Protein AF-C2G1Y9-F1 (afdb_monomer)

Secondary structure (DSSP, 8-state):
-EE-HHHHHHHHHTTPPPPSEEPPTTPEEEETTEEEEEE----SSSTT--EEEETTTTEEE-GGGSPPTT-SS----TT--TTTHHHHHHHHTT-

Radius of gyration: 14.16 Å; Cα contacts (8 Å, |Δi|>4): 137; chains: 1; bounding box: 37×30×35 Å

pLDDT: mean 97.21, std 3.07, range [71.88, 98.81]

Structure (mmCIF, N/CA/C/O backbone):
data_AF-C2G1Y9-F1
#
_entry.id   AF-C2G1Y9-F1
#
loop_
_atom_site.group_PDB
_atom_site.id
_atom_site.type_symbol
_atom_site.label_atom_id
_atom_site.label_alt_id
_atom_site.label_comp_id
_atom_site.label_asym_id
_atom_site.label_entity_id
_atom_site.label_seq_id
_atom_site.pdbx_PDB_ins_code
_atom_site.Cartn_x
_atom_site.Cartn_y
_atom_site.Cartn_z
_atom_site.occupancy
_atom_site.B_iso_or_equiv
_atom_site.auth_seq_id
_atom_site.auth_comp_id
_atom_site.auth_asym_id
_atom_site.auth_atom_id
_atom_site.pdbx_PDB_model_num
ATOM 1 N N . THR A 1 1 ? -9.482 0.367 -15.323 1.00 91.25 1 THR A N 1
ATOM 2 C CA . THR A 1 1 ? -9.114 0.104 -13.907 1.00 91.25 1 THR A CA 1
ATOM 3 C C . THR A 1 1 ? -8.373 1.313 -13.351 1.00 91.25 1 THR A C 1
ATOM 5 O O . THR A 1 1 ? -8.067 2.208 -14.133 1.00 91.25 1 THR A O 1
ATOM 8 N N . TYR A 1 2 ? -8.138 1.379 -12.035 1.00 96.06 2 TYR A N 1
ATOM 9 C CA . TYR A 1 2 ? -7.463 2.500 -11.361 1.00 96.06 2 TYR A CA 1
ATOM 10 C C . TYR A 1 2 ? -6.138 2.031 -10.744 1.00 96.06 2 TYR A C 1
ATOM 12 O O . TYR A 1 2 ? -6.114 0.948 -10.164 1.00 96.06 2 TYR A O 1
ATOM 20 N N . ALA A 1 3 ? -5.068 2.824 -10.845 1.00 97.88 3 ALA A N 1
ATOM 21 C CA . ALA A 1 3 ? -3.788 2.572 -10.169 1.00 97.88 3 ALA A CA 1
ATOM 22 C C . ALA A 1 3 ? -3.017 3.878 -9.912 1.00 97.88 3 ALA A C 1
ATOM 24 O O . ALA A 1 3 ? -3.373 4.932 -10.440 1.00 97.88 3 ALA A O 1
ATOM 25 N N . THR A 1 4 ? -1.960 3.832 -9.099 1.00 98.19 4 THR A N 1
ATOM 26 C CA . THR A 1 4 ? -1.056 4.983 -8.945 1.00 98.19 4 THR A CA 1
ATOM 27 C C . THR A 1 4 ? -0.165 5.142 -10.181 1.00 98.19 4 THR A C 1
ATOM 29 O O . THR A 1 4 ? 0.048 4.193 -10.939 1.00 98.19 4 THR A O 1
ATOM 32 N N . ALA A 1 5 ? 0.408 6.334 -10.374 1.00 98.06 5 ALA A N 1
ATOM 33 C CA . ALA A 1 5 ? 1.399 6.545 -11.431 1.00 98.06 5 ALA A CA 1
ATOM 34 C C . ALA A 1 5 ? 2.652 5.665 -11.243 1.00 98.06 5 ALA A C 1
ATOM 36 O O . ALA A 1 5 ? 3.201 5.182 -12.230 1.00 98.06 5 ALA A O 1
ATOM 37 N N . ALA A 1 6 ? 3.068 5.416 -9.993 1.00 98.25 6 ALA A N 1
ATOM 38 C CA . ALA A 1 6 ? 4.193 4.534 -9.678 1.00 98.25 6 ALA A CA 1
ATOM 39 C C . ALA A 1 6 ? 3.909 3.084 -10.104 1.00 98.25 6 ALA A C 1
ATOM 41 O O . ALA A 1 6 ? 4.728 2.474 -10.787 1.00 98.25 6 ALA A O 1
ATOM 42 N N . THR A 1 7 ? 2.713 2.576 -9.797 1.00 98.56 7 THR A N 1
ATOM 43 C CA . THR A 1 7 ? 2.272 1.241 -10.222 1.00 98.56 7 THR A CA 1
ATOM 44 C C . THR A 1 7 ? 2.247 1.113 -11.745 1.00 98.56 7 THR A C 1
ATOM 46 O O . THR A 1 7 ? 2.796 0.158 -12.290 1.00 98.56 7 THR A O 1
ATOM 49 N N . ASN A 1 8 ? 1.669 2.084 -12.462 1.00 98.50 8 ASN A N 1
ATOM 50 C CA . ASN A 1 8 ? 1.661 2.056 -13.930 1.00 98.50 8 ASN A CA 1
ATOM 51 C C . ASN A 1 8 ? 3.077 2.129 -14.525 1.00 98.50 8 ASN A C 1
ATOM 53 O O . ASN A 1 8 ? 3.350 1.449 -15.510 1.00 98.50 8 ASN A O 1
ATOM 57 N N . ALA A 1 9 ? 3.995 2.892 -13.922 1.00 98.56 9 ALA A N 1
ATOM 58 C CA . ALA A 1 9 ? 5.384 2.941 -14.376 1.00 98.56 9 ALA A CA 1
ATOM 59 C C . ALA A 1 9 ? 6.076 1.569 -14.280 1.00 98.56 9 ALA A C 1
ATOM 61 O O . ALA A 1 9 ? 6.773 1.179 -15.218 1.00 98.56 9 ALA A O 1
ATOM 62 N N . ILE A 1 10 ? 5.839 0.819 -13.197 1.00 98.44 10 ILE A N 1
ATOM 63 C CA . ILE A 1 10 ? 6.345 -0.553 -13.029 1.00 98.44 10 ILE A CA 1
ATOM 64 C C . ILE A 1 10 ? 5.702 -1.490 -14.057 1.00 98.44 10 ILE A C 1
ATOM 66 O O . ILE A 1 10 ? 6.410 -2.196 -14.771 1.00 98.44 10 ILE A O 1
ATOM 70 N N . LEU A 1 11 ? 4.372 -1.451 -14.206 1.00 98.50 11 LEU A N 1
ATOM 71 C CA . LEU A 1 11 ? 3.654 -2.281 -15.183 1.00 98.50 11 LEU A CA 1
ATOM 72 C C . LEU A 1 11 ? 4.159 -2.047 -16.610 1.00 98.50 11 LEU A C 1
ATOM 74 O O . LEU A 1 11 ? 4.390 -3.005 -17.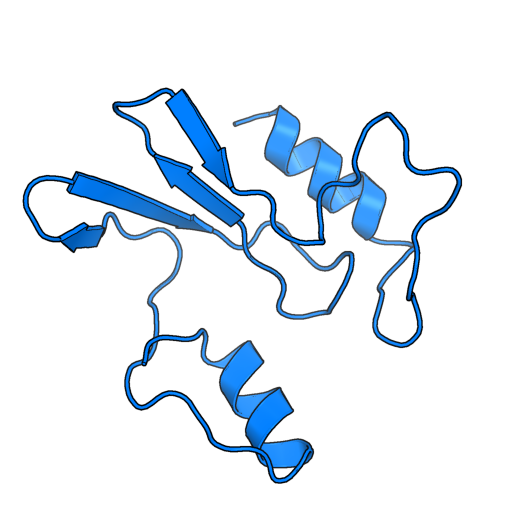346 1.00 98.50 11 LEU A O 1
ATOM 78 N N . LYS A 1 12 ? 4.382 -0.786 -16.983 1.00 98.44 12 LYS A N 1
ATOM 79 C CA . LYS A 1 12 ? 4.927 -0.412 -18.286 1.00 98.44 12 LYS A CA 1
ATOM 80 C C . LYS A 1 12 ? 6.337 -0.958 -18.502 1.00 98.44 12 LYS A C 1
ATOM 82 O O . LYS A 1 12 ? 6.611 -1.491 -19.574 1.00 98.44 12 LYS A O 1
ATOM 87 N N . ALA A 1 13 ? 7.221 -0.841 -17.508 1.00 98.38 13 ALA A N 1
ATOM 88 C CA . ALA A 1 13 ? 8.580 -1.386 -17.579 1.00 98.38 13 ALA A CA 1
ATOM 89 C C . ALA A 1 13 ? 8.577 -2.920 -17.728 1.00 98.38 13 ALA A C 1
ATOM 91 O O . ALA A 1 13 ? 9.377 -3.482 -18.477 1.00 98.38 13 ALA A O 1
ATOM 92 N N . ASP A 1 14 ? 7.610 -3.578 -17.093 1.00 98.12 14 ASP A N 1
ATOM 93 C CA . ASP A 1 14 ? 7.393 -5.023 -17.151 1.00 98.12 14 ASP A CA 1
ATOM 94 C C . ASP A 1 14 ? 6.617 -5.494 -18.395 1.00 98.12 14 ASP A C 1
ATOM 96 O O . ASP A 1 14 ? 6.353 -6.689 -18.532 1.00 98.12 14 ASP A O 1
ATOM 100 N N . HIS A 1 15 ? 6.234 -4.589 -19.304 1.00 98.25 15 HIS A N 1
ATOM 101 C CA . HIS A 1 15 ? 5.403 -4.884 -20.481 1.00 98.25 15 HIS A CA 1
ATOM 102 C C . HIS A 1 15 ? 4.039 -5.518 -20.132 1.00 98.25 15 HIS A C 1
ATOM 104 O O . HIS A 1 15 ? 3.523 -6.376 -20.853 1.00 98.25 15 HIS A O 1
ATOM 110 N N . LYS A 1 16 ? 3.440 -5.092 -19.015 1.00 98.38 16 LYS A N 1
ATOM 111 C CA . LYS A 1 16 ? 2.124 -5.528 -18.5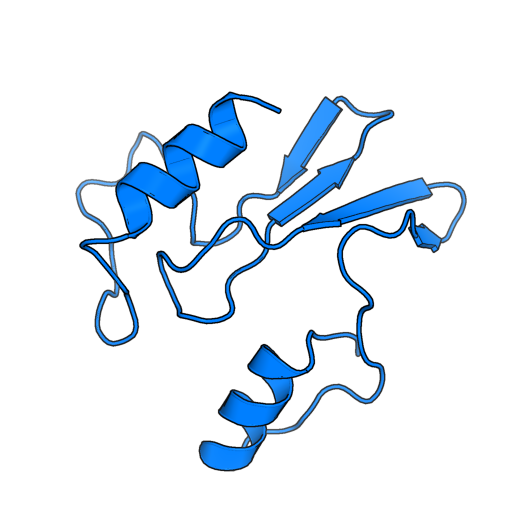24 1.00 98.38 16 LYS A CA 1
ATOM 112 C C . LYS A 1 16 ? 1.041 -4.475 -18.819 1.00 98.38 16 LYS A C 1
ATOM 114 O O . LYS A 1 16 ? 1.360 -3.297 -18.977 1.00 98.38 16 LYS A O 1
ATOM 119 N N . PRO A 1 17 ? -0.250 -4.862 -18.870 1.00 98.44 17 PRO A N 1
ATOM 120 C CA . PRO A 1 17 ? -1.345 -3.911 -19.053 1.00 98.44 17 PRO A CA 1
ATOM 121 C C . PRO A 1 17 ? -1.399 -2.853 -17.943 1.00 98.44 17 PRO A C 1
ATOM 123 O O . PRO A 1 17 ? -1.426 -3.191 -16.761 1.00 98.44 17 PRO A O 1
ATOM 126 N N . GLU A 1 18 ? -1.472 -1.581 -18.331 1.00 98.50 18 GLU A N 1
ATOM 127 C CA . GLU A 1 18 ? -1.590 -0.439 -17.419 1.00 98.50 18 GLU A CA 1
ATOM 128 C C . GLU A 1 18 ? -3.053 -0.156 -17.038 1.00 98.50 18 GLU A C 1
ATOM 130 O O . GLU A 1 18 ? -3.994 -0.453 -17.784 1.00 98.50 18 GLU A O 1
ATOM 135 N N . ALA A 1 19 ? -3.266 0.477 -15.883 1.00 98.19 19 ALA A N 1
ATOM 136 C CA . ALA A 1 19 ? -4.571 1.027 -15.543 1.00 98.19 19 ALA A CA 1
ATOM 137 C C . ALA A 1 19 ? -4.888 2.263 -16.401 1.00 98.19 19 ALA A C 1
ATOM 139 O O . ALA A 1 19 ? -4.031 3.110 -16.639 1.00 98.19 19 ALA A O 1
ATOM 140 N N . THR A 1 20 ? -6.151 2.401 -16.811 1.00 98.06 20 THR A N 1
ATOM 141 C CA . THR A 1 20 ? -6.631 3.512 -17.654 1.00 98.06 20 THR A CA 1
ATOM 142 C C . THR A 1 20 ? -6.892 4.809 -16.886 1.00 98.06 20 THR A C 1
ATOM 144 O O . THR A 1 20 ? -7.044 5.861 -17.501 1.00 98.06 20 THR A O 1
ATOM 147 N N . HIS A 1 21 ? -6.979 4.746 -15.555 1.00 97.44 21 HIS A N 1
ATOM 148 C CA . HIS A 1 21 ? -7.224 5.898 -14.692 1.00 97.44 21 HIS A CA 1
ATOM 149 C C . HIS A 1 21 ? -6.171 5.972 -13.591 1.00 97.44 21 HIS A C 1
ATOM 151 O O . HIS A 1 21 ? -5.891 4.975 -12.921 1.00 97.44 21 HIS A O 1
ATOM 157 N N . LEU A 1 22 ? -5.623 7.166 -13.383 1.00 97.25 22 LEU A N 1
ATOM 158 C CA . LEU A 1 22 ? -4.666 7.415 -12.314 1.00 97.25 22 LEU A CA 1
ATOM 159 C C . LEU A 1 22 ? -5.383 7.798 -11.021 1.00 97.25 22 LEU A C 1
ATOM 161 O O . LEU A 1 22 ? -6.365 8.540 -11.025 1.00 97.25 22 LEU A O 1
ATOM 165 N N . ILE A 1 23 ? -4.870 7.273 -9.915 1.00 95.56 23 ILE A N 1
ATOM 166 C CA . ILE A 1 23 ? -5.299 7.595 -8.559 1.00 95.56 23 ILE A CA 1
ATOM 167 C C . ILE A 1 23 ? -4.508 8.805 -8.076 1.00 95.56 23 ILE A C 1
ATOM 169 O O . ILE A 1 23 ? -3.277 8.813 -8.114 1.00 95.56 23 ILE A O 1
ATOM 173 N N . GLU A 1 24 ? -5.223 9.793 -7.553 1.00 94.31 24 GLU A N 1
ATOM 174 C CA . GLU A 1 24 ? -4.635 10.869 -6.765 1.00 94.31 24 GLU A CA 1
ATOM 175 C C . GLU A 1 24 ? -4.640 10.457 -5.290 1.00 94.31 24 GLU A C 1
ATOM 177 O O . GLU A 1 24 ? -5.699 10.219 -4.704 1.00 94.31 24 GLU A O 1
ATOM 182 N N . LEU A 1 25 ? -3.448 10.327 -4.705 1.00 96.62 25 LEU A N 1
ATOM 183 C CA . LEU A 1 25 ? -3.280 9.927 -3.309 1.00 96.62 25 LEU A CA 1
ATOM 184 C C . LEU A 1 25 ? -3.814 11.002 -2.352 1.00 96.62 25 LEU A C 1
ATOM 186 O O . LEU A 1 25 ? -3.897 12.181 -2.697 1.00 96.62 25 LEU A O 1
ATOM 190 N N . ASP A 1 26 ? -4.196 10.571 -1.150 1.00 96.00 26 ASP A N 1
ATOM 191 C CA . ASP A 1 26 ? -4.650 11.415 -0.035 1.00 96.00 26 ASP A CA 1
ATOM 192 C C . ASP A 1 26 ? -5.945 12.212 -0.279 1.00 96.00 26 ASP A C 1
ATOM 194 O O . ASP A 1 26 ? -6.391 12.961 0.594 1.00 96.00 26 ASP A O 1
ATOM 198 N N . LYS A 1 27 ? -6.617 12.004 -1.417 1.00 96.06 27 LYS A N 1
ATOM 199 C CA . LYS A 1 27 ? -7.947 12.562 -1.689 1.00 96.06 27 LYS A CA 1
ATOM 200 C C . LYS A 1 27 ? -9.059 11.600 -1.280 1.00 96.06 27 LYS A C 1
ATOM 202 O O . LYS A 1 27 ? -8.973 10.391 -1.489 1.00 96.06 27 LYS A O 1
ATOM 207 N N . THR A 1 28 ? -10.144 12.154 -0.737 1.00 96.19 28 THR A N 1
ATOM 208 C CA . THR A 1 28 ? -11.364 11.389 -0.449 1.00 96.19 28 THR A CA 1
ATOM 209 C C . THR A 1 28 ? -12.093 11.048 -1.742 1.00 96.19 28 THR A C 1
ATOM 211 O O . THR A 1 28 ? -12.586 11.929 -2.449 1.00 96.19 28 THR A O 1
ATOM 214 N N . ILE A 1 29 ? -12.210 9.755 -2.017 1.00 96.06 29 ILE A N 1
ATOM 215 C CA . ILE A 1 29 ? -12.905 9.198 -3.174 1.00 96.06 29 ILE A CA 1
ATOM 216 C C . ILE A 1 29 ? -14.333 8.826 -2.770 1.00 96.06 29 ILE A C 1
ATOM 218 O O . ILE A 1 29 ? -14.558 8.258 -1.702 1.00 96.06 29 ILE A O 1
ATOM 222 N N . HIS A 1 30 ? -15.292 9.140 -3.645 1.00 95.31 30 HIS A N 1
ATOM 223 C CA . HIS A 1 30 ? -16.718 8.875 -3.457 1.00 95.31 30 HIS A CA 1
ATOM 224 C C . HIS A 1 30 ? -17.246 7.976 -4.576 1.00 95.31 30 HIS A C 1
ATOM 226 O O . HIS A 1 30 ? -17.299 8.402 -5.728 1.00 95.31 30 HIS A O 1
ATOM 232 N N . ILE A 1 31 ? -17.661 6.748 -4.255 1.00 92.94 31 ILE A N 1
ATOM 233 C CA . ILE A 1 31 ? -18.237 5.805 -5.231 1.00 92.94 31 ILE A CA 1
ATOM 234 C C . ILE A 1 31 ? -19.381 5.039 -4.569 1.00 92.94 31 ILE A C 1
ATOM 236 O O . ILE A 1 31 ? -19.217 4.505 -3.477 1.00 92.94 31 ILE A O 1
ATOM 240 N N . GLY A 1 32 ? -20.553 4.991 -5.213 1.00 92.88 32 GLY A N 1
ATOM 241 C CA . GLY A 1 32 ? -21.690 4.190 -4.733 1.00 92.88 32 GLY A CA 1
ATOM 242 C C . GLY A 1 32 ? -22.146 4.529 -3.305 1.00 92.88 32 GLY A C 1
ATOM 243 O O . GLY A 1 32 ? -22.563 3.643 -2.566 1.00 92.88 32 GLY A O 1
ATOM 244 N N . GLY A 1 33 ? 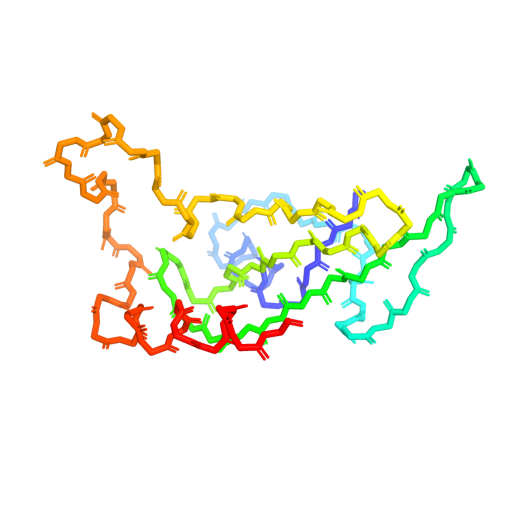-22.000 5.790 -2.879 1.00 93.25 33 GLY A N 1
ATOM 245 C CA . GLY A 1 33 ? -22.318 6.230 -1.513 1.00 93.25 33 GLY A CA 1
ATOM 246 C C . GLY A 1 33 ? -21.284 5.841 -0.445 1.00 93.25 33 GLY A C 1
ATOM 247 O O . GLY A 1 33 ? -21.530 6.046 0.745 1.00 93.25 33 GLY A O 1
ATOM 248 N N . LYS A 1 34 ? -20.133 5.290 -0.842 1.00 93.94 34 LYS A N 1
ATOM 249 C CA . LYS A 1 34 ? -18.992 4.994 0.032 1.00 93.94 34 LYS A CA 1
ATOM 250 C C . LYS A 1 34 ? -17.906 6.053 -0.101 1.00 93.94 34 LYS A C 1
ATOM 252 O O . LYS A 1 34 ? -17.749 6.656 -1.162 1.00 93.94 34 LYS A O 1
ATOM 257 N N . GLN A 1 35 ? -17.168 6.248 0.989 1.00 96.94 35 GLN A N 1
ATOM 258 C CA . GLN A 1 35 ? -16.044 7.173 1.096 1.00 96.94 35 GLN A CA 1
ATOM 259 C C . GLN A 1 35 ? -14.802 6.414 1.538 1.00 96.94 35 GLN A C 1
ATOM 261 O O . GLN A 1 35 ? -14.862 5.666 2.514 1.00 96.94 35 GLN A O 1
ATOM 266 N N . PHE A 1 36 ? -13.687 6.630 0.850 1.00 97.50 36 PHE A N 1
ATOM 267 C CA . PHE A 1 36 ? -12.394 6.077 1.238 1.00 97.50 36 PHE A CA 1
ATOM 268 C C . PHE A 1 36 ? -11.245 6.962 0.758 1.00 97.50 36 PHE A C 1
ATOM 270 O O . PHE A 1 36 ? -11.423 7.814 -0.112 1.00 97.50 36 PHE A O 1
ATOM 277 N N . VAL A 1 37 ? -10.067 6.763 1.340 1.00 97.75 37 VAL A N 1
ATOM 278 C CA . VAL A 1 37 ? -8.830 7.464 0.978 1.00 97.75 37 VAL A CA 1
ATOM 279 C C . VAL A 1 37 ? -7.763 6.426 0.667 1.00 97.75 37 VAL A C 1
ATOM 281 O O . VAL A 1 37 ? -7.568 5.498 1.449 1.00 97.75 37 VAL A O 1
ATOM 284 N N . ILE A 1 38 ? -7.061 6.590 -0.452 1.00 98.19 38 ILE A N 1
ATOM 285 C CA . ILE A 1 38 ? -5.902 5.763 -0.808 1.00 98.19 38 ILE A CA 1
ATOM 286 C C . ILE A 1 38 ? -4.643 6.534 -0.417 1.00 98.19 38 ILE A C 1
ATOM 288 O O . ILE A 1 38 ? -4.489 7.691 -0.811 1.00 98.19 38 ILE A O 1
ATOM 292 N N . LYS A 1 39 ? -3.762 5.917 0.373 1.00 97.88 39 LYS A N 1
ATOM 293 C CA . LYS A 1 39 ? -2.586 6.576 0.958 1.00 97.88 39 LYS A CA 1
ATOM 294 C C . LYS A 1 39 ? -1.299 5.808 0.696 1.00 97.88 39 LYS A C 1
ATOM 296 O O . LYS A 1 39 ? -1.280 4.577 0.736 1.00 97.88 39 LYS A O 1
ATOM 301 N N . TYR A 1 40 ? -0.215 6.555 0.511 1.00 98.38 40 TYR A N 1
ATOM 302 C CA . TYR A 1 40 ? 1.148 6.039 0.442 1.00 98.38 40 TYR A CA 1
ATOM 303 C C . TYR A 1 40 ? 1.927 6.475 1.685 1.00 98.38 40 TYR A C 1
ATOM 305 O O . TYR A 1 40 ? 2.126 7.665 1.912 1.00 98.38 40 TYR A O 1
ATOM 313 N N . PHE A 1 41 ? 2.382 5.516 2.492 1.00 98.25 41 PHE A N 1
ATOM 314 C CA . PHE A 1 41 ? 3.139 5.798 3.721 1.00 98.25 41 PHE A CA 1
ATOM 315 C C . PHE A 1 41 ? 4.659 5.607 3.567 1.00 98.25 41 PHE A C 1
ATOM 317 O O . PHE A 1 41 ? 5.429 5.972 4.466 1.00 98.25 41 PHE A O 1
ATOM 324 N N . GLY A 1 42 ? 5.094 5.070 2.428 1.00 98.50 42 GLY A N 1
ATOM 325 C CA . GLY A 1 42 ? 6.471 4.670 2.159 1.00 98.50 42 GLY A CA 1
ATOM 326 C C . GLY A 1 42 ? 6.560 3.251 1.605 1.00 98.50 42 GLY A C 1
ATOM 327 O O . GLY A 1 42 ? 5.573 2.513 1.554 1.00 98.50 42 GLY A O 1
ATOM 328 N N . GLU A 1 43 ? 7.769 2.874 1.206 1.00 98.75 43 GLU A N 1
ATOM 329 C CA . GLU A 1 43 ? 8.057 1.552 0.660 1.00 98.75 43 GLU A CA 1
ATOM 330 C C . GLU A 1 43 ? 7.921 0.465 1.736 1.00 98.75 43 GLU A C 1
ATOM 332 O O . GLU A 1 43 ? 8.112 0.705 2.935 1.00 98.75 43 GLU A O 1
ATOM 337 N N . GLY A 1 44 ? 7.609 -0.750 1.303 1.00 98.69 44 GLY A N 1
ATOM 338 C CA . GLY A 1 44 ? 7.537 -1.909 2.180 1.00 98.69 44 GLY A CA 1
ATOM 339 C C . GLY A 1 44 ? 7.609 -3.199 1.388 1.00 98.69 44 GLY A C 1
ATOM 340 O O . GLY A 1 44 ? 8.706 -3.631 1.039 1.00 98.69 44 GLY A O 1
ATOM 341 N N . HIS A 1 45 ? 6.458 -3.808 1.099 1.00 98.75 45 HIS A N 1
ATOM 342 C CA . HIS A 1 45 ? 6.409 -5.025 0.282 1.00 98.75 45 HIS A CA 1
ATOM 343 C C . HIS A 1 45 ? 6.850 -4.770 -1.161 1.00 98.75 45 HIS A C 1
ATOM 345 O O . HIS A 1 45 ? 7.520 -5.614 -1.747 1.00 98.75 45 HIS A O 1
ATOM 351 N N . THR A 1 46 ? 6.505 -3.598 -1.691 1.00 98.81 46 THR A N 1
ATOM 352 C CA . THR A 1 46 ? 6.993 -3.064 -2.965 1.00 98.81 46 THR A CA 1
ATOM 353 C C . THR A 1 46 ? 7.251 -1.564 -2.814 1.00 98.81 46 THR A C 1
ATOM 355 O O . THR A 1 46 ? 6.891 -0.952 -1.801 1.00 98.81 46 THR A O 1
ATOM 358 N N . ALA A 1 47 ? 7.879 -0.952 -3.818 1.00 98.56 47 ALA A N 1
ATOM 359 C CA . ALA A 1 47 ? 8.112 0.491 -3.840 1.00 98.56 47 ALA A CA 1
ATOM 360 C C . ALA A 1 47 ? 6.827 1.322 -4.049 1.00 98.56 47 ALA A C 1
ATOM 362 O O . ALA A 1 47 ? 6.792 2.503 -3.718 1.00 98.56 47 ALA A O 1
ATOM 363 N N . ASP A 1 48 ? 5.766 0.719 -4.590 1.00 98.69 48 ASP A N 1
ATOM 364 C CA . ASP A 1 48 ? 4.519 1.391 -4.971 1.00 98.69 48 ASP A CA 1
ATOM 365 C C . ASP A 1 48 ? 3.304 0.989 -4.113 1.00 98.69 48 ASP A C 1
ATOM 367 O O . ASP A 1 48 ? 2.185 1.410 -4.410 1.00 98.69 48 ASP A O 1
ATOM 371 N N . ASN A 1 49 ? 3.495 0.185 -3.056 1.00 98.75 49 ASN A N 1
ATOM 372 C CA . ASN A 1 49 ? 2.387 -0.286 -2.223 1.00 98.75 49 ASN A CA 1
ATOM 373 C C . ASN A 1 49 ? 1.561 0.873 -1.638 1.00 98.75 49 ASN A C 1
ATOM 375 O O . ASN A 1 49 ? 2.105 1.868 -1.172 1.00 98.75 49 ASN A O 1
ATOM 379 N N . VAL A 1 50 ? 0.244 0.720 -1.557 1.00 98.69 50 VAL A N 1
ATOM 380 C CA . VAL A 1 50 ? -0.654 1.695 -0.916 1.00 98.69 50 VAL A CA 1
ATOM 381 C C . VAL A 1 50 ? -1.595 0.992 0.051 1.00 98.69 50 VAL A C 1
ATOM 383 O O . VAL A 1 50 ? -1.766 -0.224 -0.015 1.00 98.69 50 VAL A O 1
ATOM 386 N N . VAL A 1 51 ? -2.222 1.763 0.935 1.00 98.50 51 VAL A N 1
ATOM 387 C CA . VAL A 1 51 ? -3.308 1.290 1.805 1.00 98.50 51 VAL A CA 1
ATOM 388 C C . VAL A 1 51 ? -4.590 2.061 1.517 1.00 98.50 51 VAL A C 1
ATOM 390 O O . VAL A 1 51 ? -4.540 3.200 1.039 1.00 98.50 51 VAL A O 1
ATOM 393 N N . ILE A 1 52 ? -5.739 1.464 1.829 1.00 98.06 52 ILE A N 1
ATOM 394 C CA . ILE A 1 52 ? -7.052 2.098 1.661 1.00 98.06 52 ILE A CA 1
ATOM 395 C C . ILE A 1 52 ? -7.723 2.243 3.022 1.00 98.06 52 ILE A C 1
ATOM 397 O O . ILE A 1 52 ? -7.956 1.259 3.720 1.00 98.06 52 ILE A O 1
ATOM 401 N N . TRP A 1 53 ? -8.060 3.474 3.394 1.00 98.00 53 TRP A N 1
ATOM 402 C CA . TRP A 1 53 ? -8.762 3.789 4.633 1.00 98.00 53 TRP A CA 1
ATOM 403 C C . TRP A 1 53 ? -10.234 4.105 4.373 1.00 98.00 53 TRP A C 1
ATOM 405 O O . TRP A 1 53 ? -10.548 5.034 3.625 1.00 98.00 53 TRP A O 1
ATOM 415 N N . PHE A 1 54 ? -11.128 3.372 5.035 1.00 97.31 54 PHE A N 1
ATOM 416 C CA . PHE A 1 54 ? -12.575 3.579 5.028 1.00 97.31 54 PHE A CA 1
ATOM 417 C C . PHE A 1 54 ? -12.995 4.236 6.356 1.00 97.31 54 PHE A C 1
ATOM 419 O O . PHE A 1 54 ? -13.247 3.531 7.339 1.00 97.31 54 PHE A O 1
ATOM 426 N N . PRO A 1 55 ? -13.065 5.582 6.434 1.00 95.31 55 PRO A N 1
ATOM 427 C CA . PRO A 1 55 ? -13.239 6.293 7.703 1.00 95.31 55 PRO A CA 1
ATOM 428 C C . PRO A 1 55 ? -14.570 6.002 8.396 1.00 95.31 55 PRO A C 1
ATOM 430 O O . PRO A 1 55 ? -14.633 5.974 9.623 1.00 95.31 55 PRO A O 1
ATOM 433 N N . LYS A 1 56 ? -15.640 5.779 7.625 1.00 96.00 56 LYS A N 1
ATOM 434 C CA . LYS A 1 56 ? -16.973 5.511 8.174 1.00 96.00 56 LYS A C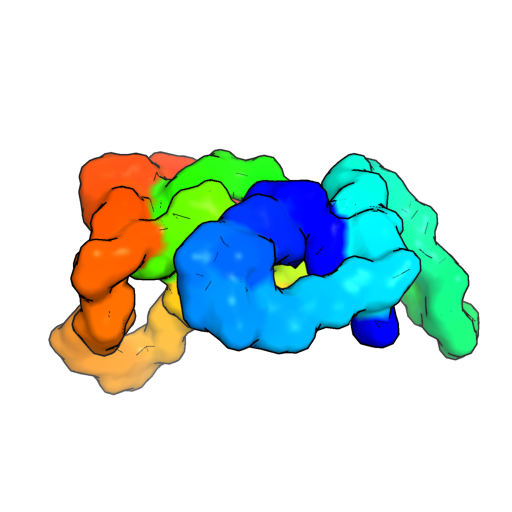A 1
ATOM 435 C C . LYS A 1 56 ? -17.040 4.134 8.835 1.00 96.00 56 LYS A C 1
ATOM 437 O O . LYS A 1 56 ? -17.629 3.996 9.903 1.00 96.00 56 LYS A O 1
ATOM 442 N N . GLU A 1 57 ? -16.435 3.132 8.209 1.00 96.62 57 GLU A N 1
ATOM 443 C CA . GLU A 1 57 ? -16.395 1.752 8.690 1.00 96.62 57 GLU A CA 1
ATOM 444 C C . GLU A 1 57 ? -15.276 1.501 9.712 1.00 96.62 57 GLU A C 1
ATOM 446 O O . GLU A 1 57 ? -15.315 0.492 10.409 1.00 96.62 57 GLU A O 1
ATOM 451 N N . LYS A 1 58 ? -14.305 2.417 9.825 1.00 96.19 58 LYS A N 1
ATOM 452 C CA . LYS A 1 58 ? -13.070 2.244 10.606 1.00 96.19 58 LYS A CA 1
ATOM 453 C C . LYS A 1 58 ? -12.278 1.003 10.174 1.00 96.19 58 LYS A C 1
ATOM 455 O O . LYS A 1 58 ? -11.759 0.263 11.007 1.00 96.19 58 LYS A O 1
ATOM 460 N N . ILE A 1 59 ? -12.208 0.776 8.862 1.00 97.12 59 ILE A N 1
ATOM 461 C CA . ILE A 1 59 ? -11.522 -0.367 8.251 1.00 97.12 59 ILE A CA 1
ATOM 462 C C . ILE A 1 59 ? -10.343 0.135 7.418 1.00 97.12 59 ILE A C 1
ATOM 464 O O . ILE A 1 59 ? -10.491 1.056 6.613 1.00 97.12 59 ILE A O 1
ATOM 468 N N . LEU A 1 60 ? -9.188 -0.506 7.595 1.00 98.00 60 LEU A N 1
ATOM 469 C CA . LEU A 1 60 ? -8.002 -0.329 6.763 1.00 98.00 60 LEU A CA 1
ATOM 470 C C . LEU A 1 60 ? -7.781 -1.592 5.925 1.00 98.00 60 LEU A C 1
ATOM 472 O O . LEU A 1 60 ? -7.612 -2.675 6.482 1.00 98.00 60 LEU A O 1
ATOM 476 N N . ASP A 1 61 ? -7.730 -1.443 4.605 1.00 98.25 61 ASP A N 1
ATOM 477 C CA . ASP A 1 61 ? -7.144 -2.453 3.727 1.00 98.25 61 ASP A CA 1
ATOM 478 C C . ASP A 1 61 ? -5.642 -2.181 3.602 1.00 98.25 61 ASP A C 1
ATOM 480 O O . ASP A 1 61 ? -5.214 -1.181 3.018 1.00 98.25 61 ASP A O 1
ATOM 484 N N . GLY A 1 62 ? -4.850 -3.056 4.219 1.00 98.00 62 GLY A N 1
ATOM 485 C CA . GLY A 1 62 ? -3.396 -2.967 4.244 1.00 98.00 62 GLY A CA 1
ATOM 486 C C . GLY A 1 62 ? -2.697 -3.647 3.067 1.00 98.00 62 GLY A C 1
ATOM 487 O O . GLY A 1 62 ? -1.474 -3.549 2.964 1.00 98.00 62 GLY A O 1
ATOM 488 N N . GLY A 1 63 ? -3.428 -4.370 2.215 1.00 98.31 63 GLY A N 1
ATOM 489 C CA . GLY A 1 63 ? -2.845 -5.189 1.155 1.00 98.31 63 GLY A CA 1
ATOM 490 C C . GLY A 1 63 ? -1.744 -6.137 1.653 1.00 98.31 63 GLY A C 1
ATOM 491 O O . GLY A 1 63 ? -1.732 -6.597 2.793 1.0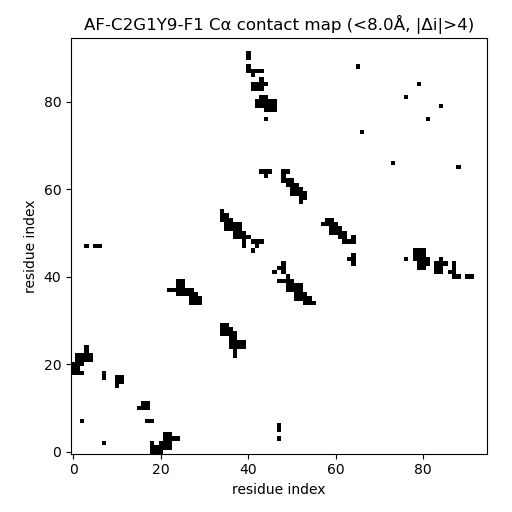0 98.31 63 GLY A O 1
ATOM 492 N N . CYS A 1 64 ? -0.772 -6.417 0.788 1.00 98.12 64 CYS A N 1
ATOM 493 C CA . CYS A 1 64 ? 0.392 -7.259 1.089 1.00 98.12 64 CYS A CA 1
ATOM 494 C C . CYS A 1 64 ? 1.430 -6.598 2.017 1.00 98.12 64 CYS A C 1
ATOM 496 O O . CYS A 1 64 ? 2.296 -7.299 2.552 1.00 98.12 64 CYS A O 1
ATOM 498 N N . LEU A 1 65 ? 1.327 -5.281 2.235 1.00 98.44 65 LEU A N 1
ATOM 499 C CA . LEU A 1 65 ? 2.171 -4.525 3.163 1.00 98.44 65 LEU A CA 1
ATOM 500 C C . LEU A 1 65 ? 1.933 -4.953 4.622 1.00 98.44 65 LEU A C 1
ATOM 502 O O . LEU A 1 65 ? 2.873 -4.945 5.418 1.00 98.44 65 LEU A O 1
ATOM 506 N N . ILE A 1 66 ? 0.708 -5.361 4.971 1.00 98.19 66 ILE A N 1
ATOM 507 C CA . ILE A 1 66 ? 0.353 -5.887 6.296 1.00 98.19 66 ILE A CA 1
ATOM 508 C C . ILE A 1 66 ? 0.299 -7.418 6.240 1.00 98.19 66 ILE A C 1
ATOM 510 O O . ILE A 1 66 ? -0.471 -8.008 5.484 1.00 98.19 66 ILE A O 1
ATOM 514 N N . LYS A 1 67 ? 1.119 -8.095 7.049 1.00 98.25 67 LYS A N 1
ATOM 515 C CA . LYS A 1 67 ? 1.111 -9.564 7.130 1.00 98.25 67 LYS A CA 1
ATOM 516 C C . LYS A 1 67 ? 0.009 -10.055 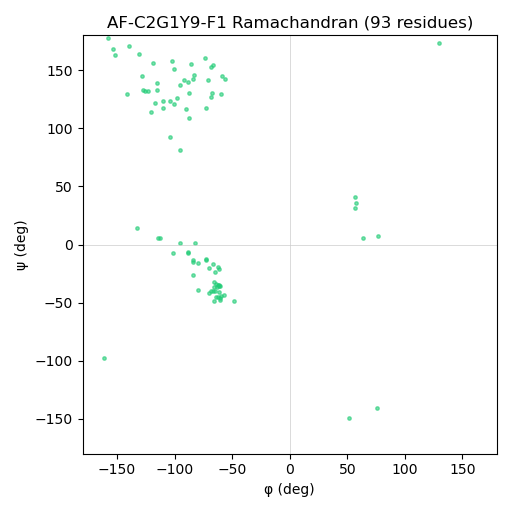8.071 1.00 98.25 67 LYS A C 1
ATOM 518 O O . LYS A 1 67 ? -0.256 -9.436 9.097 1.00 98.25 67 LYS A O 1
ATOM 523 N N . SER A 1 68 ? -0.576 -11.212 7.747 1.00 97.88 68 SER A N 1
ATOM 524 C CA . SER A 1 68 ? -1.429 -11.955 8.685 1.00 97.88 68 SER A CA 1
ATOM 525 C C . SER A 1 68 ? -0.650 -12.307 9.955 1.00 97.88 68 SER A C 1
ATOM 527 O O . SER A 1 68 ? 0.534 -12.641 9.877 1.00 97.88 68 SER A O 1
ATOM 529 N N . SER A 1 69 ? -1.323 -12.308 11.107 1.00 97.44 69 SER A N 1
ATOM 530 C CA . SER A 1 69 ? -0.750 -12.753 12.386 1.00 97.44 69 SER A CA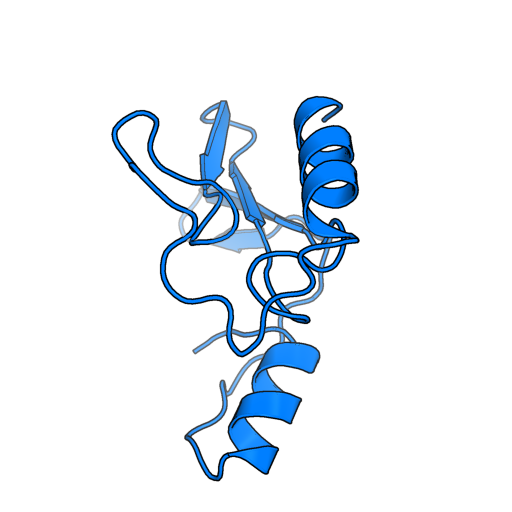 1
ATOM 531 C C . SER A 1 69 ? -0.318 -14.221 12.377 1.00 97.44 69 SER A C 1
ATOM 533 O O . SER A 1 69 ? 0.519 -14.619 13.180 1.00 97.44 69 SER A O 1
ATOM 535 N N . GLU A 1 70 ? -0.862 -15.028 11.465 1.00 98.31 70 GLU A N 1
ATOM 536 C CA . GLU A 1 70 ? -0.493 -16.437 11.285 1.00 98.31 70 GLU A CA 1
ATOM 537 C C . GLU A 1 70 ? 0.689 -16.629 10.316 1.00 98.31 70 GLU A C 1
ATOM 539 O O . GLU A 1 70 ? 1.189 -17.745 10.143 1.00 98.31 70 GLU A O 1
ATOM 544 N N . ALA A 1 71 ? 1.152 -15.561 9.653 1.00 97.75 71 ALA A N 1
ATOM 545 C CA . ALA A 1 71 ? 2.254 -15.646 8.706 1.00 97.75 71 ALA A CA 1
ATOM 546 C C . ALA A 1 71 ? 3.574 -15.957 9.429 1.00 97.75 71 ALA A C 1
ATOM 548 O O . ALA A 1 71 ? 3.994 -15.252 10.341 1.00 97.75 71 ALA A O 1
ATOM 549 N N . LYS A 1 72 ? 4.274 -16.998 8.969 1.00 98.12 72 LYS A N 1
ATOM 550 C CA . LYS A 1 72 ? 5.564 -17.429 9.543 1.00 98.12 72 LYS A CA 1
ATOM 551 C C . LYS A 1 72 ? 6.768 -16.651 9.003 1.00 98.12 72 LYS A C 1
ATOM 553 O O . LYS A 1 72 ? 7.870 -16.792 9.522 1.00 98.12 72 LYS A O 1
ATOM 558 N N . ASN A 1 73 ? 6.583 -15.895 7.921 1.00 97.19 73 ASN A N 1
ATOM 559 C CA . ASN A 1 73 ? 7.615 -15.097 7.264 1.00 97.19 73 ASN A CA 1
ATOM 560 C C . ASN A 1 73 ? 6.983 -13.958 6.438 1.00 97.19 73 ASN A C 1
ATOM 562 O O . ASN A 1 73 ? 5.759 -13.832 6.345 1.00 97.19 73 ASN A O 1
ATOM 566 N N . LEU A 1 74 ? 7.825 -13.124 5.821 1.00 97.19 74 LEU A N 1
ATOM 567 C CA . LEU A 1 74 ? 7.389 -11.983 5.006 1.00 97.19 74 LEU A CA 1
ATOM 568 C C . LEU A 1 74 ? 6.787 -12.386 3.646 1.00 97.19 74 LEU A C 1
ATOM 570 O O . LEU A 1 74 ? 6.111 -11.574 3.013 1.00 97.19 74 LEU A O 1
ATOM 574 N N . GLY A 1 75 ? 6.939 -13.641 3.220 1.00 97.75 75 GLY A N 1
ATOM 575 C CA . GLY A 1 75 ? 6.580 -14.102 1.881 1.00 97.75 75 GLY A CA 1
ATOM 576 C C . GLY A 1 75 ? 7.599 -13.647 0.835 1.00 97.75 75 GLY A C 1
ATOM 577 O O . GLY A 1 75 ? 8.802 -13.668 1.087 1.00 97.75 75 GLY A O 1
ATOM 578 N N . TYR A 1 76 ? 7.119 -13.249 -0.346 1.00 98.25 76 TYR A N 1
ATOM 579 C CA . TYR A 1 76 ? 7.971 -12.697 -1.399 1.00 98.25 76 TYR A CA 1
ATOM 580 C C . TYR A 1 76 ? 8.548 -11.338 -0.981 1.00 98.25 76 TYR A C 1
ATOM 582 O O . TYR A 1 76 ? 7.818 -10.458 -0.533 1.00 98.25 76 TYR A O 1
ATOM 590 N N . VAL A 1 77 ? 9.863 -11.179 -1.127 1.00 98.50 77 VAL A N 1
ATOM 591 C CA . VAL A 1 77 ? 10.593 -9.946 -0.780 1.00 98.50 77 VAL A CA 1
ATOM 592 C C . VAL A 1 77 ? 11.548 -9.498 -1.891 1.00 98.50 77 VAL A C 1
ATOM 594 O O . VAL A 1 77 ? 12.415 -8.669 -1.646 1.00 98.50 77 VAL A O 1
ATOM 597 N N . GLY A 1 78 ? 11.414 -10.044 -3.107 1.00 98.38 78 GLY A N 1
ATOM 598 C CA . GLY A 1 78 ? 12.313 -9.723 -4.226 1.00 98.38 78 GLY A CA 1
ATOM 599 C C . GLY A 1 78 ? 12.227 -8.267 -4.694 1.00 98.38 78 GLY A C 1
ATOM 600 O O . GLY A 1 78 ? 13.203 -7.740 -5.215 1.00 98.38 78 GLY A O 1
ATOM 601 N N . GLU A 1 79 ? 11.094 -7.614 -4.435 1.00 98.44 79 GLU A N 1
ATOM 602 C CA . GLU A 1 79 ? 10.818 -6.204 -4.755 1.00 98.44 79 GLU A CA 1
ATOM 603 C C . GLU A 1 79 ? 10.646 -5.345 -3.487 1.00 98.44 79 GLU A C 1
ATOM 605 O O . GLU A 1 79 ? 10.298 -4.167 -3.558 1.00 98.44 79 GLU A O 1
ATOM 610 N N . ALA A 1 80 ? 10.873 -5.938 -2.310 1.00 98.56 80 ALA A N 1
ATOM 611 C CA . ALA A 1 80 ? 10.596 -5.300 -1.033 1.00 98.56 80 ALA A CA 1
ATOM 612 C C . ALA A 1 80 ? 11.742 -4.399 -0.575 1.00 98.56 80 ALA A C 1
ATOM 614 O O . ALA A 1 80 ? 12.918 -4.769 -0.625 1.00 98.56 80 ALA A O 1
ATOM 615 N N . ASN A 1 81 ? 11.388 -3.271 0.035 1.00 98.69 81 ASN A N 1
ATOM 616 C CA . ASN A 1 81 ? 12.319 -2.477 0.822 1.00 98.69 81 ASN A CA 1
ATOM 617 C C . ASN A 1 81 ? 12.206 -2.852 2.302 1.00 98.69 81 ASN A C 1
ATOM 619 O O . ASN A 1 81 ? 11.577 -2.170 3.111 1.00 98.69 81 ASN A O 1
ATOM 623 N N . VAL A 1 82 ? 12.863 -3.950 2.675 1.00 98.31 82 VAL A N 1
ATOM 624 C CA . VAL A 1 82 ? 12.826 -4.494 4.045 1.00 98.31 82 VAL A CA 1
ATOM 625 C C . VAL A 1 82 ? 13.410 -3.551 5.106 1.00 98.31 82 VAL A C 1
ATOM 627 O O . VAL A 1 82 ? 13.119 -3.717 6.289 1.00 98.31 82 VAL A O 1
ATOM 630 N N . LYS A 1 83 ? 14.224 -2.562 4.708 1.00 98.44 83 LYS A N 1
ATOM 631 C CA . LYS A 1 83 ? 14.798 -1.563 5.625 1.00 98.44 83 LYS A CA 1
ATOM 632 C C . LYS A 1 83 ? 13.796 -0.459 5.964 1.00 98.44 83 LYS A C 1
ATOM 634 O O . LYS A 1 83 ? 13.746 -0.026 7.114 1.00 98.44 83 LYS A O 1
ATOM 639 N N . GLU A 1 84 ? 13.006 -0.012 4.989 1.00 98.69 84 GLU A N 1
ATOM 640 C CA . GLU A 1 84 ? 11.982 1.021 5.194 1.00 98.69 84 GLU A CA 1
ATOM 641 C C . GLU A 1 84 ? 10.663 0.455 5.728 1.00 98.69 84 GLU A C 1
ATOM 643 O O . GLU A 1 84 ? 9.960 1.151 6.463 1.00 98.69 84 GLU A O 1
ATOM 648 N N . TRP A 1 85 ? 10.364 -0.819 5.451 1.00 98.62 85 TRP A N 1
ATOM 649 C CA . TRP A 1 85 ? 9.087 -1.450 5.795 1.00 98.62 85 TRP A CA 1
ATOM 650 C C . TRP A 1 85 ? 8.656 -1.216 7.259 1.00 98.62 85 TRP A C 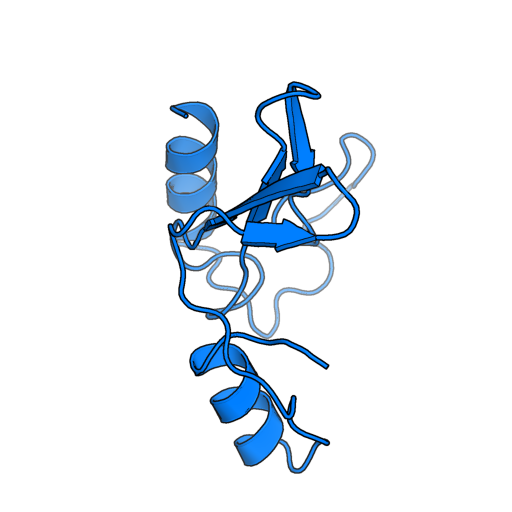1
ATOM 652 O O . TRP A 1 85 ? 7.537 -0.738 7.460 1.00 98.62 85 TRP A O 1
ATOM 662 N N . PRO A 1 86 ? 9.495 -1.417 8.301 1.00 98.38 86 PRO A N 1
ATOM 663 C CA . PRO A 1 86 ? 9.072 -1.161 9.682 1.00 98.38 86 PRO A CA 1
ATOM 664 C C . PRO A 1 86 ? 8.678 0.300 9.942 1.00 98.38 86 PRO A C 1
ATOM 666 O O . PRO A 1 86 ? 7.723 0.555 10.671 1.00 98.38 86 PRO A O 1
ATOM 669 N N . LYS A 1 87 ? 9.360 1.266 9.310 1.00 98.62 87 LYS A N 1
ATOM 670 C CA . LYS A 1 87 ? 9.043 2.698 9.441 1.00 98.62 87 LYS A CA 1
ATOM 671 C C . LYS A 1 87 ? 7.709 3.022 8.778 1.00 98.62 87 LYS A C 1
ATOM 673 O O . LYS A 1 87 ? 6.923 3.790 9.330 1.00 98.62 87 LYS A O 1
ATOM 678 N N . THR A 1 88 ? 7.443 2.426 7.617 1.00 98.62 88 THR A N 1
ATOM 679 C CA . THR A 1 88 ? 6.156 2.539 6.919 1.00 98.62 88 THR A CA 1
ATOM 680 C C . THR A 1 88 ? 5.019 2.001 7.793 1.00 98.62 88 THR A C 1
ATOM 682 O O . THR A 1 88 ? 4.010 2.684 7.959 1.00 98.62 88 THR A O 1
ATOM 685 N N . ILE A 1 89 ? 5.206 0.844 8.443 1.00 98.44 89 ILE A N 1
ATOM 686 C CA . ILE A 1 89 ? 4.230 0.284 9.397 1.00 98.44 89 ILE A CA 1
ATOM 687 C C . ILE A 1 89 ? 4.001 1.224 10.583 1.00 98.44 89 ILE A C 1
ATOM 689 O O . ILE A 1 89 ? 2.852 1.492 10.931 1.00 98.44 89 ILE A O 1
ATOM 693 N N . SER A 1 90 ? 5.065 1.771 11.179 1.00 98.25 90 SER A N 1
ATOM 694 C CA . SER A 1 90 ? 4.932 2.703 12.304 1.00 98.25 90 SER A CA 1
ATOM 695 C C . SER A 1 90 ? 4.140 3.960 11.944 1.00 98.25 90 SER A C 1
ATOM 697 O O . SER A 1 90 ? 3.383 4.442 12.780 1.00 98.25 90 SER A O 1
ATOM 699 N N . LYS A 1 91 ? 4.269 4.481 10.715 1.00 98.12 91 LYS A N 1
ATOM 700 C CA . LYS A 1 91 ? 3.461 5.622 10.249 1.00 98.12 91 LYS A CA 1
ATOM 701 C C . LYS A 1 91 ? 1.978 5.265 10.125 1.00 98.12 91 LYS A C 1
ATOM 703 O O . LYS A 1 91 ? 1.142 6.073 10.507 1.00 98.12 91 LYS A O 1
ATOM 708 N N . ILE A 1 92 ? 1.655 4.061 9.643 1.00 97.25 92 ILE A N 1
ATOM 709 C CA . ILE A 1 92 ? 0.266 3.580 9.519 1.00 97.25 92 ILE A CA 1
ATOM 710 C C . ILE A 1 92 ? -0.391 3.427 10.898 1.00 97.25 92 ILE A C 1
ATOM 712 O O . ILE A 1 92 ? -1.551 3.784 11.073 1.00 97.25 92 ILE A O 1
ATOM 716 N N . GLN A 1 93 ? 0.345 2.934 11.896 1.00 95.62 93 GLN A N 1
ATOM 717 C CA . GLN A 1 93 ? -0.170 2.762 13.263 1.00 95.62 93 GLN A CA 1
ATOM 718 C C . GLN A 1 93 ? -0.489 4.085 13.983 1.00 95.62 93 GLN A C 1
ATOM 720 O O . GLN A 1 93 ? -1.169 4.063 15.004 1.00 95.62 93 GLN A O 1
ATOM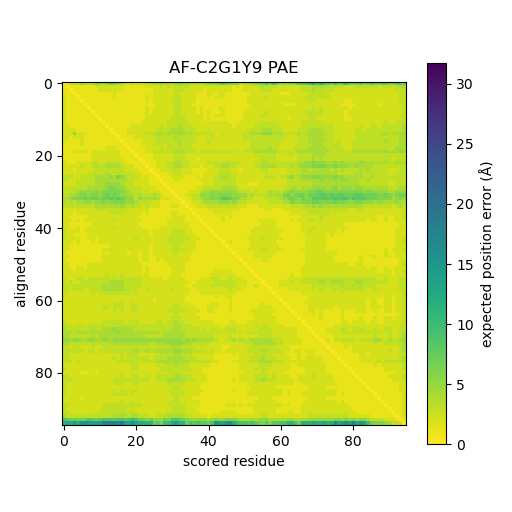 725 N N . GLN A 1 94 ? 0.021 5.216 13.488 1.00 90.94 94 GLN A N 1
ATOM 726 C CA . GLN A 1 94 ? -0.165 6.548 14.079 1.00 90.94 94 GLN A CA 1
ATOM 727 C C . GLN A 1 94 ? -1.322 7.341 13.447 1.00 90.94 94 GLN A C 1
ATOM 729 O O . GLN A 1 94 ? -1.542 8.491 13.828 1.00 90.94 94 GLN A O 1
ATOM 734 N N . THR A 1 95 ? -2.033 6.751 12.481 1.00 71.88 95 THR A N 1
ATOM 735 C CA . THR A 1 95 ? -3.233 7.328 11.846 1.00 71.88 95 THR A CA 1
ATOM 736 C C . THR A 1 95 ? -4.517 6.851 12.497 1.00 71.88 95 THR A C 1
ATOM 738 O O . THR A 1 95 ? -5.454 7.678 12.565 1.00 71.88 95 THR A O 1
#

Organism: NCBI:txid525372

Sequence (95 aa):
TYATAATNAILKADHKPEATHLIELDKTIHIGGKQFVIKYFGEGHTADNVVIWFPKEKILDGGCLIKSSEAKNLGYVGEANVKEWPKTISKIQQT

Mean predicted aligned error: 2.33 Å

InterPro domains:
  IPR001018 Beta-lactamase, class-B, conserved site [PS00744] (55-67)
  IPR036866 Ribonuclease Z/Hydroxyacylglutathione hydrolase-like [G3DSA:3.60.15.10] (1-95)
  IPR036866 Ribonuclease Z/Hydroxyacylglutathione hydrolase-like [SSF56281] (2-94)

Solvent-accessible surface area (backbone atoms only — not comparable to full-atom values): 5705 Å² total; per-residue (Å²): 93,75,35,43,67,61,48,36,52,52,27,52,76,70,76,43,88,61,53,82,35,76,52,70,68,74,43,82,44,79,57,97,94,44,58,35,30,41,38,73,74,53,34,22,49,26,79,62,51,57,33,39,40,26,74,87,79,72,45,72,47,44,61,81,66,51,75,61,92,84,54,92,64,89,73,80,55,95,61,31,36,76,83,46,24,64,59,22,52,55,55,62,76,74,110

Nearest PDB structures (foldseek):
  3l6n-assembly1_A  TM=9.939E-01  e=5.718E-13  Chryseobacterium indologenes
  1m2x-assembly3_C  TM=9.639E-01  e=1.982E-10  Elizabethkingia meningoseptica
  6xfr-assembly1_A  TM=9.555E-01  e=1.971E-08  Pontibacter korlensis
  2znb-assembly1_A  TM=9.274E-01  e=1.165E-08  Bacteroides fragilis
  1kr3-assembly1_A  TM=9.240E-01  e=2.564E-08  Bacteroides fragilis

Foldseek 3Di:
DEFAPVVQVVCVVVVHDGDPYYDDAPDWDADPNFTKGWHDLQFFQARRQIKIARPVVRDIRRDLLDDDPPDPDSPDRPRGPHVCSVVSVVSVVVD